Protein AF-A0A2D6X1J7-F1 (afdb_monomer)

Mean predicted aligned error: 12.9 Å

Radius of gyration: 19.33 Å; Cα contacts (8 Å, |Δi|>4): 112; chains: 1; bounding box: 54×58×41 Å

Sequence (156 aa):
MARKTKKVDPLRQLLEGKRITKTVKTRRGSFEIEFPSPAALRQIEVRVAQMMAGSPAASFPEDTVRSFRVYATLDEVIVDSPEWWSNLESSEDCPDNALVGDLYRRYVRLYSDTQQALSTGKHDNGVGGGVAGSEDAAVGDDAFSGIAHGSEVSGT

Solvent-accessible surface area (backbone atoms only — not comparable to full-atom values): 10070 Å² total; per-residue (Å²): 134,84,81,79,76,78,82,76,54,67,64,57,33,52,75,71,70,45,83,57,70,45,79,45,82,53,99,88,42,52,35,31,38,43,61,73,49,78,66,49,54,51,49,26,55,51,44,34,43,55,77,45,70,78,54,62,72,88,80,48,58,68,70,56,56,51,48,39,49,51,27,29,40,50,63,68,28,49,79,44,60,37,71,79,62,69,70,43,96,44,58,75,74,49,88,53,61,68,56,54,51,49,54,50,52,53,47,52,48,53,47,51,54,50,51,49,41,63,71,64,76,52,83,68,96,72,82,80,87,63,81,94,75,91,81,92,77,86,85,80,90,76,92,80,87,82,83,81,81,91,82,87,87,80,88,132

Secondary structure (DSSP, 8-state):
------PPPHHHHHHTT---EEEEEETTEEEEEEPPPHHHHHHHHHHHHHHTTT--GGGS-HHHHHHHHHHHHHHHHEEE--HHHHT-S-GGG-S-HHHHHHHHHHHHHHHHHHHHHHHH----TT----SS--------S-S-------------

Foldseek 3Di:
DDPPPPPDQLVVCVVVVHWDWDWDQDPQGIWIFTQDDPVLVVQLVVQLCVVVVVDDPVVDDPVVSVVSSLFSRCVRGTPDDPPVVVPDPIPVPPPCVVVSVVVSVVNVVSNVLNVCSVVPVDPDDDDPPDDDDDDDDDDDPDDPDDDDDDDDDDDD

Structure (mmCIF, N/CA/C/O backbone):
data_AF-A0A2D6X1J7-F1
#
_entry.id   AF-A0A2D6X1J7-F1
#
loop_
_atom_site.group_PDB
_atom_site.id
_atom_site.type_symbol
_atom_site.label_atom_id
_atom_site.label_alt_id
_atom_site.label_comp_id
_atom_site.label_asym_id
_atom_site.label_entity_id
_atom_site.label_seq_id
_atom_site.pdbx_PDB_ins_code
_atom_site.Cartn_x
_atom_site.Cartn_y
_atom_site.Cartn_z
_atom_site.occupancy
_atom_site.B_iso_or_equiv
_atom_site.auth_seq_id
_atom_site.auth_comp_id
_atom_site.auth_asym_id
_atom_site.auth_atom_id
_atom_site.pdbx_PDB_model_num
ATOM 1 N N . MET A 1 1 ? -31.457 2.773 24.578 1.00 35.47 1 MET A N 1
ATOM 2 C CA . MET A 1 1 ? -30.132 2.776 25.237 1.00 35.47 1 MET A CA 1
ATOM 3 C C . MET A 1 1 ? -29.058 2.652 24.168 1.00 35.47 1 MET A C 1
ATOM 5 O O . MET A 1 1 ? -28.973 1.610 23.534 1.00 35.47 1 MET A O 1
ATOM 9 N N . ALA A 1 2 ? -28.298 3.715 23.904 1.00 37.94 2 ALA A N 1
ATOM 10 C CA . ALA A 1 2 ? -27.234 3.685 22.903 1.00 37.94 2 ALA A CA 1
ATOM 11 C C . ALA A 1 2 ? -26.004 2.963 23.479 1.00 37.94 2 ALA A C 1
ATOM 13 O O . ALA A 1 2 ? -25.379 3.449 24.424 1.00 37.94 2 ALA A O 1
ATOM 14 N N . ARG A 1 3 ? -25.662 1.788 22.934 1.00 36.28 3 ARG A N 1
ATOM 15 C CA . ARG A 1 3 ? -24.381 1.120 23.203 1.00 36.28 3 ARG A CA 1
ATOM 16 C C . ARG A 1 3 ? -23.276 2.009 22.630 1.00 36.28 3 ARG A C 1
ATOM 18 O O . ARG A 1 3 ? -23.048 2.003 21.427 1.00 36.28 3 ARG A O 1
ATOM 25 N N . LYS A 1 4 ? -22.593 2.776 23.484 1.00 38.72 4 LYS A N 1
ATOM 26 C CA . LYS A 1 4 ? -21.309 3.395 23.134 1.00 38.72 4 LYS A CA 1
ATOM 27 C C . LYS A 1 4 ? -20.317 2.259 22.876 1.00 38.72 4 LYS A C 1
ATOM 29 O O . LYS A 1 4 ? -19.803 1.660 23.819 1.00 38.72 4 LYS A O 1
ATOM 34 N N . THR A 1 5 ? -20.091 1.921 21.613 1.00 45.03 5 THR A N 1
ATOM 35 C CA . THR A 1 5 ? -18.977 1.073 21.190 1.00 45.03 5 THR A CA 1
ATOM 36 C C . THR A 1 5 ? -17.689 1.753 21.648 1.00 45.03 5 THR A C 1
ATOM 38 O O . THR A 1 5 ? -17.359 2.853 21.207 1.00 45.03 5 THR A O 1
ATOM 41 N N . LYS A 1 6 ? -16.997 1.147 22.621 1.00 48.28 6 LYS A N 1
ATOM 42 C CA . LYS A 1 6 ? -15.678 1.608 23.066 1.00 48.28 6 LYS A CA 1
ATOM 43 C C . LYS A 1 6 ? -14.744 1.546 21.859 1.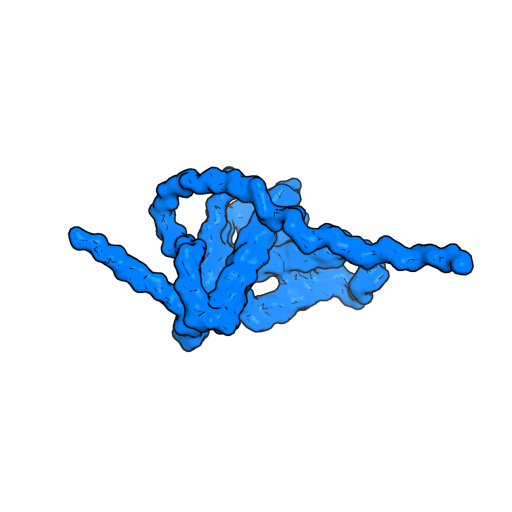00 48.28 6 LYS A C 1
ATOM 45 O O . LYS A 1 6 ? -14.380 0.455 21.432 1.00 48.28 6 LYS A O 1
ATOM 50 N N . LYS A 1 7 ? -14.390 2.711 21.314 1.00 57.44 7 LYS A N 1
ATOM 51 C CA . LYS A 1 7 ? -13.322 2.849 20.321 1.00 57.44 7 LYS A CA 1
ATOM 52 C C . LYS A 1 7 ? -12.040 2.329 20.971 1.00 57.44 7 LYS A C 1
ATOM 54 O O . LYS A 1 7 ? -11.684 2.768 22.064 1.00 57.44 7 LYS A O 1
ATOM 59 N N . VAL A 1 8 ? -11.444 1.308 20.369 1.00 61.91 8 VAL A N 1
ATOM 60 C CA . VAL A 1 8 ? -10.293 0.609 20.938 1.00 61.91 8 VAL A CA 1
ATOM 61 C C . VAL A 1 8 ? -9.034 1.360 20.517 1.00 61.91 8 VAL A C 1
ATOM 63 O O . VAL A 1 8 ? -8.858 1.659 19.343 1.00 61.91 8 VAL A O 1
ATOM 66 N N . ASP A 1 9 ? -8.197 1.684 21.494 1.00 73.50 9 ASP A N 1
ATOM 67 C CA . ASP A 1 9 ? -6.937 2.398 21.309 1.00 73.50 9 ASP A CA 1
ATOM 68 C C . ASP A 1 9 ? -5.977 1.578 20.415 1.00 73.50 9 ASP A C 1
ATOM 70 O O . ASP A 1 9 ? -5.672 0.440 20.786 1.00 73.50 9 ASP A O 1
ATOM 74 N N . PRO A 1 10 ? -5.498 2.104 19.268 1.00 73.50 10 PRO A N 1
ATOM 75 C CA . PRO A 1 10 ? -4.562 1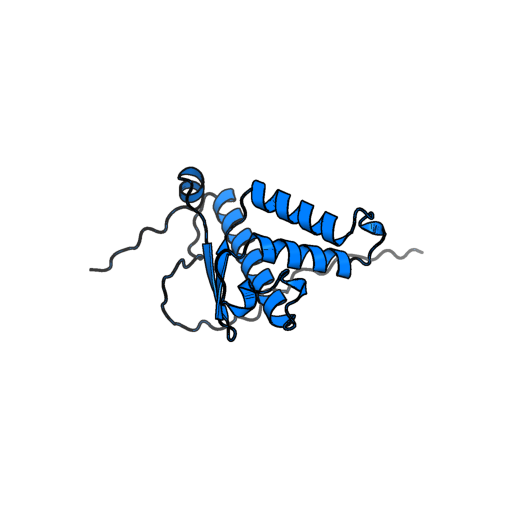.411 18.383 1.00 73.50 10 PRO A CA 1
ATOM 76 C C . PRO A 1 10 ? -3.272 0.983 19.090 1.00 73.50 10 PRO A C 1
ATOM 78 O O . PRO A 1 10 ? -2.770 -0.102 18.809 1.00 73.50 10 PRO A O 1
ATOM 81 N N . LEU A 1 11 ? -2.768 1.755 20.061 1.00 75.38 11 LEU A N 1
ATOM 82 C CA . LEU A 1 11 ? -1.603 1.337 20.844 1.00 75.38 11 LEU A CA 1
ATOM 83 C C . LEU A 1 11 ? -1.932 0.086 21.663 1.00 75.38 11 LEU A C 1
ATOM 85 O O . LEU A 1 11 ? -1.163 -0.871 21.669 1.00 75.38 11 LEU A O 1
ATOM 89 N N . ARG A 1 12 ? -3.101 0.058 22.316 1.00 75.50 12 ARG A N 1
ATOM 90 C CA . ARG A 1 12 ? -3.555 -1.138 23.040 1.00 75.50 12 ARG A CA 1
ATOM 91 C C . ARG A 1 12 ? -3.791 -2.310 22.104 1.00 75.50 12 ARG A C 1
ATOM 93 O O . ARG A 1 12 ? -3.423 -3.415 22.466 1.00 75.50 12 ARG A O 1
ATOM 100 N N . GLN A 1 13 ? -4.354 -2.090 20.916 1.00 80.25 13 GLN A N 1
ATOM 101 C CA . GLN A 1 13 ? -4.514 -3.157 19.926 1.00 80.25 13 GLN A CA 1
ATOM 102 C C . GLN A 1 13 ? -3.164 -3.770 19.561 1.00 80.25 13 GLN A C 1
ATOM 104 O O . GLN A 1 13 ? -3.017 -4.982 19.669 1.00 80.25 13 GLN A O 1
ATOM 109 N N . LEU A 1 14 ? -2.171 -2.945 19.228 1.00 80.31 14 LEU A N 1
ATOM 110 C CA . LEU A 1 14 ? -0.835 -3.421 18.871 1.00 80.31 14 LEU A CA 1
ATOM 111 C C . LEU A 1 14 ? -0.143 -4.134 20.042 1.00 80.31 14 LEU A C 1
ATOM 113 O O . LEU A 1 14 ? 0.437 -5.198 19.847 1.00 80.31 14 LEU A O 1
ATOM 117 N N . LEU A 1 15 ? -0.252 -3.601 21.265 1.00 79.94 15 LEU A N 1
ATOM 118 C CA . LEU A 1 15 ? 0.302 -4.230 22.472 1.00 79.94 15 LEU A CA 1
ATOM 119 C C . LEU A 1 15 ? -0.403 -5.546 22.840 1.00 79.94 15 LEU A C 1
ATOM 121 O O . LEU A 1 15 ? 0.224 -6.450 23.384 1.00 79.94 15 LEU A O 1
ATOM 125 N N . GLU A 1 16 ? -1.694 -5.668 22.531 1.00 83.44 16 GLU A N 1
ATOM 126 C CA . GLU A 1 16 ? -2.485 -6.895 22.688 1.00 83.44 16 GLU A CA 1
ATOM 127 C C . GLU A 1 16 ? -2.288 -7.879 21.516 1.00 83.44 16 GLU A C 1
ATOM 129 O O . GLU A 1 16 ? -2.904 -8.945 21.506 1.00 83.44 16 GLU A O 1
ATOM 134 N N . GLY A 1 17 ? -1.462 -7.535 20.520 1.00 78.06 17 GLY A N 1
ATOM 135 C CA . GLY A 1 17 ? -1.218 -8.355 19.330 1.00 78.06 17 GLY A CA 1
ATOM 136 C C . GLY A 1 17 ? -2.376 -8.378 18.325 1.00 78.06 17 GLY A C 1
ATOM 137 O O . GLY A 1 17 ? -2.422 -9.246 17.454 1.00 78.06 17 GLY A O 1
ATOM 138 N N . LYS A 1 18 ? -3.330 -7.448 18.436 1.00 84.44 18 LYS A N 1
ATOM 139 C CA . LYS A 1 18 ? -4.428 -7.277 17.479 1.00 84.44 18 LYS A CA 1
ATOM 140 C C . LYS A 1 18 ? -3.956 -6.499 16.258 1.00 84.44 18 LYS A C 1
ATOM 142 O O . LYS A 1 18 ? -3.201 -5.535 16.361 1.00 84.44 18 LYS A O 1
ATOM 147 N N . ARG A 1 19 ? -4.473 -6.907 15.103 1.00 88.25 19 ARG A N 1
ATOM 148 C CA . ARG A 1 19 ? -4.215 -6.273 13.811 1.00 88.25 19 ARG A CA 1
ATOM 149 C C . ARG A 1 19 ? -5.120 -5.059 13.636 1.00 88.25 19 ARG A C 1
ATOM 151 O O . ARG A 1 19 ? -6.306 -5.122 13.962 1.00 88.25 19 ARG A O 1
ATOM 158 N N . ILE A 1 20 ? -4.560 -3.971 13.118 1.00 90.44 20 ILE A N 1
ATOM 159 C CA . ILE A 1 20 ? -5.326 -2.785 12.730 1.00 90.44 20 ILE A CA 1
ATOM 160 C C . ILE A 1 20 ? -5.639 -2.943 11.249 1.00 90.44 20 ILE A C 1
ATOM 162 O O . ILE A 1 20 ? -4.744 -2.815 10.418 1.00 90.44 20 ILE A O 1
ATOM 166 N N . THR A 1 21 ? -6.894 -3.225 10.920 1.00 93.44 21 THR A N 1
ATOM 167 C CA . THR A 1 21 ? -7.328 -3.398 9.534 1.00 93.44 21 THR A CA 1
ATOM 168 C C . THR A 1 21 ? -8.381 -2.371 9.139 1.00 93.44 21 THR A C 1
ATOM 170 O O . THR A 1 21 ? -9.095 -1.800 9.970 1.00 93.44 21 THR A O 1
ATOM 173 N N . LYS A 1 22 ? -8.465 -2.107 7.835 1.00 93.19 22 LYS A N 1
ATOM 174 C CA . LYS A 1 22 ? -9.460 -1.229 7.231 1.00 93.19 22 LYS A CA 1
ATOM 175 C C . LYS A 1 22 ? -10.049 -1.889 6.000 1.00 93.19 22 LYS A C 1
ATOM 177 O O . LYS A 1 22 ? -9.349 -2.156 5.026 1.00 93.19 22 LYS A O 1
ATOM 182 N N . THR A 1 23 ? -11.363 -2.069 6.018 1.00 96.19 23 THR A N 1
ATOM 183 C CA . THR A 1 23 ? -12.100 -2.538 4.849 1.00 96.19 23 THR A CA 1
ATOM 184 C C . THR A 1 23 ? -12.309 -1.396 3.854 1.00 96.19 23 THR A C 1
ATOM 186 O O . THR A 1 23 ? -12.832 -0.331 4.193 1.00 96.19 23 THR A O 1
ATOM 189 N N . VAL A 1 24 ? -11.936 -1.627 2.601 1.00 94.81 24 VAL A N 1
ATOM 190 C CA . VAL A 1 24 ? -12.092 -0.711 1.474 1.00 94.81 24 VAL A CA 1
ATOM 191 C C . VAL A 1 24 ? -13.049 -1.328 0.464 1.00 94.81 24 VAL A C 1
ATOM 193 O O . VAL A 1 24 ? -12.743 -2.325 -0.181 1.00 94.81 24 VAL A O 1
ATOM 196 N N . LYS A 1 25 ? -14.220 -0.709 0.303 1.00 94.88 25 LYS A N 1
ATOM 197 C CA . LYS A 1 25 ? -15.193 -1.103 -0.720 1.00 94.88 25 LYS A CA 1
ATOM 198 C C . LYS A 1 25 ? -14.957 -0.313 -2.000 1.00 94.88 25 LYS A C 1
ATOM 200 O O . LYS A 1 25 ? -1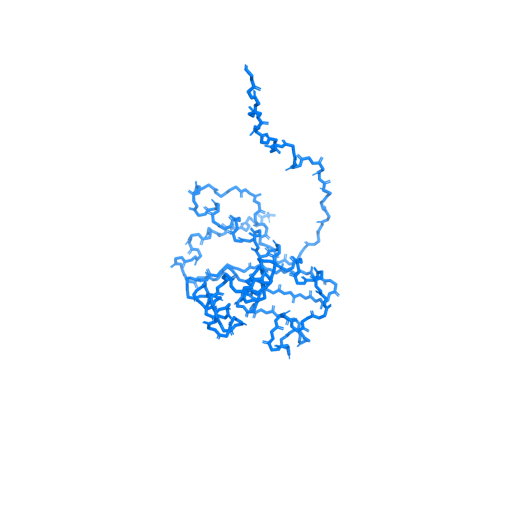4.927 0.919 -1.978 1.00 94.88 25 LYS A O 1
ATOM 205 N N . THR A 1 26 ? -14.833 -1.030 -3.107 1.00 93.94 26 THR A N 1
ATOM 206 C CA . THR A 1 26 ? -14.662 -0.477 -4.453 1.00 93.94 26 THR A CA 1
ATOM 207 C C . THR A 1 26 ? -15.714 -1.065 -5.393 1.00 93.94 26 THR A C 1
ATOM 209 O O . THR A 1 26 ? -16.413 -2.018 -5.049 1.00 93.94 26 THR A O 1
ATOM 212 N N . ARG A 1 27 ? -15.804 -0.542 -6.621 1.00 91.75 27 ARG A N 1
ATOM 213 C CA . ARG A 1 27 ? -16.660 -1.132 -7.669 1.00 91.75 27 ARG A CA 1
ATOM 214 C C . ARG A 1 27 ? -16.218 -2.542 -8.084 1.00 91.75 27 ARG A C 1
ATOM 216 O O . ARG A 1 27 ? -17.011 -3.269 -8.666 1.00 91.75 27 ARG A O 1
ATOM 223 N N . ARG A 1 28 ? -14.961 -2.908 -7.811 1.00 90.69 28 ARG A N 1
ATOM 224 C CA . ARG A 1 28 ? -14.337 -4.184 -8.198 1.00 90.69 28 ARG A CA 1
ATOM 225 C C . ARG A 1 28 ? -14.328 -5.217 -7.064 1.00 90.69 28 ARG A C 1
ATOM 227 O O . ARG A 1 28 ? -13.861 -6.332 -7.265 1.00 90.69 28 ARG A O 1
ATOM 234 N N . GLY A 1 29 ? -14.855 -4.860 -5.892 1.00 94.19 29 GLY A N 1
ATOM 235 C CA . GLY A 1 29 ? -14.951 -5.736 -4.729 1.00 94.19 29 GLY A CA 1
ATOM 236 C C . GLY A 1 29 ? -14.505 -5.067 -3.429 1.00 94.19 29 GLY A C 1
ATOM 237 O O . GLY A 1 29 ? -14.280 -3.852 -3.376 1.00 94.19 29 GLY A O 1
ATOM 238 N N . SER A 1 30 ? -14.425 -5.872 -2.371 1.00 96.88 30 SER A N 1
ATOM 239 C CA . SER A 1 30 ? -14.011 -5.450 -1.033 1.00 96.88 30 SER A CA 1
ATOM 240 C C . SER A 1 30 ? -12.592 -5.924 -0.755 1.00 96.88 30 SER A C 1
ATOM 242 O O . SER A 1 30 ? -12.277 -7.075 -1.025 1.00 96.88 30 SER A O 1
ATOM 244 N N . PHE A 1 31 ? -11.778 -5.041 -0.195 1.00 97.69 31 PHE A N 1
ATOM 245 C CA . PHE A 1 31 ? -10.401 -5.312 0.200 1.00 97.69 31 PHE A CA 1
ATOM 246 C C . PHE A 1 31 ? -10.251 -5.059 1.694 1.00 97.69 31 PHE A C 1
ATOM 248 O O . PHE A 1 31 ? -10.849 -4.116 2.215 1.00 97.69 31 PHE A O 1
ATOM 255 N N . GLU A 1 32 ? -9.442 -5.851 2.379 1.00 97.38 32 GLU A N 1
ATOM 256 C CA . GLU A 1 32 ? -9.004 -5.574 3.741 1.00 97.38 32 GLU A CA 1
ATOM 257 C C . GLU A 1 32 ? -7.523 -5.208 3.723 1.00 97.38 32 GLU A C 1
ATOM 259 O O . GLU A 1 32 ? -6.681 -5.988 3.286 1.00 97.38 32 GLU A O 1
ATOM 264 N N . ILE A 1 33 ? -7.223 -3.990 4.169 1.00 96.81 33 ILE A N 1
ATOM 265 C CA . ILE A 1 33 ? -5.866 -3.448 4.230 1.00 96.81 33 ILE A CA 1
ATOM 266 C C . ILE A 1 33 ? -5.428 -3.434 5.692 1.00 96.81 33 ILE A C 1
ATOM 268 O O . ILE A 1 33 ? -6.105 -2.833 6.530 1.00 96.81 33 ILE A O 1
ATOM 272 N N . GLU A 1 34 ? -4.300 -4.062 5.993 1.00 95.44 34 GLU A N 1
ATOM 273 C CA . GLU A 1 34 ? -3.697 -4.108 7.322 1.00 95.44 34 GLU A CA 1
ATOM 274 C C . GLU A 1 34 ? -2.637 -3.005 7.493 1.00 95.44 34 GLU A C 1
ATOM 276 O O . GLU A 1 34 ? -1.889 -2.664 6.575 1.00 95.44 34 GLU A O 1
ATOM 281 N N . PHE A 1 35 ? -2.562 -2.426 8.692 1.00 94.19 35 PHE A N 1
ATOM 282 C CA . PHE A 1 35 ? -1.434 -1.594 9.092 1.00 94.19 35 PHE A CA 1
ATOM 283 C C . PHE A 1 35 ? -0.175 -2.469 9.227 1.00 94.19 35 PHE A C 1
ATOM 285 O O . PHE A 1 35 ? -0.190 -3.446 9.978 1.00 94.19 35 PHE A O 1
ATOM 292 N N . PRO A 1 36 ? 0.931 -2.137 8.548 1.00 93.69 36 PRO A N 1
ATOM 293 C CA . PRO A 1 36 ? 2.038 -3.059 8.388 1.00 93.69 36 PRO A CA 1
ATOM 294 C C . PRO A 1 36 ? 2.813 -3.208 9.695 1.00 93.69 36 PRO A C 1
ATOM 296 O O . PRO A 1 36 ? 3.188 -2.234 10.351 1.00 93.69 36 PRO A O 1
ATOM 299 N N . SER A 1 37 ? 3.122 -4.453 10.045 1.00 91.94 37 SER A N 1
ATOM 300 C CA . SER A 1 37 ? 4.115 -4.739 11.077 1.00 91.94 37 SER A CA 1
ATOM 301 C C . SER A 1 37 ? 5.528 -4.352 10.600 1.00 91.94 37 SER A C 1
ATOM 303 O O . SER A 1 37 ? 5.778 -4.284 9.394 1.00 91.94 37 SER A O 1
ATOM 305 N N . PRO A 1 38 ? 6.509 -4.178 11.506 1.00 90.50 38 PRO A N 1
ATOM 306 C CA . PRO A 1 38 ? 7.905 -3.986 11.104 1.00 90.50 38 PRO A CA 1
ATOM 307 C C . PRO A 1 38 ? 8.449 -5.110 10.207 1.00 90.50 38 PRO A C 1
ATOM 309 O O . PRO A 1 38 ? 9.308 -4.867 9.361 1.00 90.50 38 PRO A O 1
ATOM 312 N N . ALA A 1 39 ? 7.940 -6.337 10.367 1.00 92.12 39 ALA A N 1
ATOM 313 C CA . ALA A 1 39 ? 8.291 -7.457 9.500 1.00 92.12 39 ALA A CA 1
ATOM 314 C C . ALA A 1 39 ? 7.727 -7.274 8.082 1.00 92.12 39 ALA A C 1
ATOM 316 O O . ALA A 1 39 ? 8.475 -7.444 7.124 1.00 92.12 39 ALA A O 1
ATOM 317 N N . ALA A 1 40 ? 6.463 -6.856 7.954 1.00 94.25 40 ALA A N 1
ATOM 318 C CA . ALA A 1 40 ? 5.852 -6.533 6.664 1.00 94.25 40 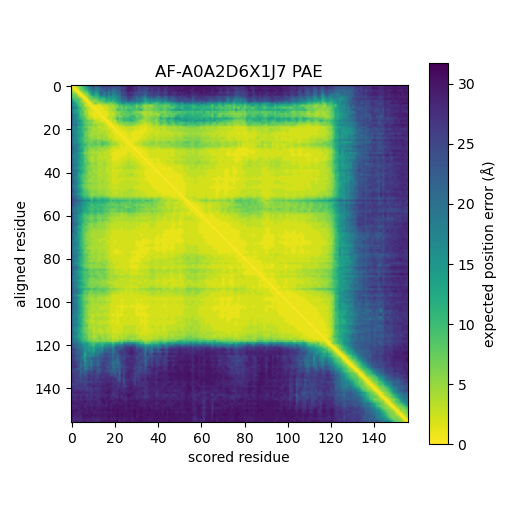ALA A CA 1
ATOM 319 C C . ALA A 1 40 ? 6.588 -5.377 5.966 1.00 94.25 40 ALA A C 1
ATOM 321 O O . ALA A 1 40 ? 6.929 -5.491 4.796 1.00 94.25 40 ALA A O 1
ATOM 322 N N . LEU A 1 41 ? 6.956 -4.309 6.690 1.00 94.69 41 LEU A N 1
ATOM 323 C CA . LEU A 1 41 ? 7.763 -3.215 6.123 1.00 94.69 41 LEU A CA 1
ATOM 324 C C . LEU A 1 41 ? 9.085 -3.717 5.530 1.00 94.69 41 LEU A C 1
ATOM 326 O O . LEU A 1 41 ? 9.492 -3.288 4.453 1.00 94.69 41 LEU A O 1
ATOM 330 N N . ARG A 1 42 ? 9.744 -4.665 6.204 1.00 95.69 42 ARG A N 1
ATOM 331 C CA . ARG A 1 42 ? 10.957 -5.292 5.674 1.00 95.69 42 ARG A CA 1
ATOM 332 C C . ARG A 1 42 ? 10.674 -6.129 4.425 1.00 95.69 42 ARG A C 1
ATOM 334 O O . ARG A 1 42 ? 11.490 -6.102 3.510 1.00 95.69 42 ARG A O 1
ATOM 341 N N . GLN A 1 43 ? 9.560 -6.859 4.382 1.00 96.25 43 GLN A N 1
ATOM 342 C CA . GLN A 1 43 ? 9.181 -7.642 3.201 1.00 96.25 43 GLN A CA 1
ATOM 343 C C . GLN A 1 43 ? 8.870 -6.759 1.994 1.00 96.25 43 GLN A C 1
ATOM 345 O O . GLN A 1 43 ? 9.286 -7.094 0.888 1.00 96.25 43 GLN A O 1
ATOM 350 N N . ILE A 1 44 ? 8.246 -5.598 2.204 1.00 96.31 44 ILE A N 1
ATOM 351 C CA . ILE A 1 44 ? 8.028 -4.606 1.143 1.00 96.31 44 ILE A CA 1
ATOM 352 C C . ILE A 1 44 ? 9.368 -4.207 0.513 1.00 96.31 44 ILE A C 1
ATOM 354 O O . ILE A 1 44 ? 9.521 -4.293 -0.702 1.00 96.31 44 ILE A O 1
ATOM 358 N N . GLU A 1 45 ? 10.372 -3.845 1.318 1.00 95.19 45 GLU A N 1
ATOM 359 C CA . GLU A 1 45 ? 11.697 -3.475 0.792 1.00 95.19 45 GLU A CA 1
ATOM 360 C C . GLU A 1 45 ? 12.398 -4.643 0.076 1.00 95.19 45 GLU A C 1
ATOM 362 O O . GLU A 1 45 ? 13.067 -4.441 -0.938 1.00 95.19 45 GLU A O 1
ATOM 367 N N . VAL A 1 46 ? 12.219 -5.880 0.558 1.00 94.94 46 VA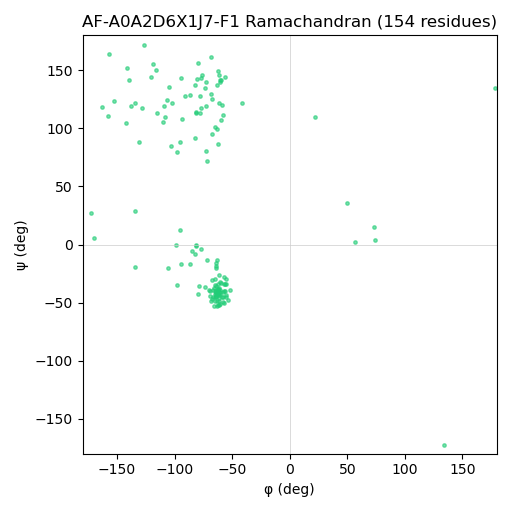L A N 1
ATOM 368 C CA . VAL A 1 46 ? 12.736 -7.081 -0.119 1.00 94.94 46 VAL A CA 1
ATOM 369 C C . VAL A 1 46 ? 12.079 -7.263 -1.489 1.00 94.94 46 VAL A C 1
ATOM 371 O O . VAL A 1 46 ? 12.792 -7.490 -2.465 1.00 94.94 46 VAL A O 1
ATOM 374 N N . ARG A 1 47 ? 10.753 -7.117 -1.590 1.00 95.38 47 ARG A N 1
ATOM 375 C CA . ARG A 1 47 ? 10.020 -7.198 -2.864 1.00 95.38 47 ARG A CA 1
ATOM 376 C C . ARG A 1 47 ? 10.450 -6.101 -3.836 1.00 95.38 47 ARG A C 1
ATOM 378 O O . ARG A 1 47 ? 10.715 -6.394 -4.996 1.00 95.38 47 ARG A O 1
ATOM 385 N N . VAL A 1 48 ? 10.622 -4.8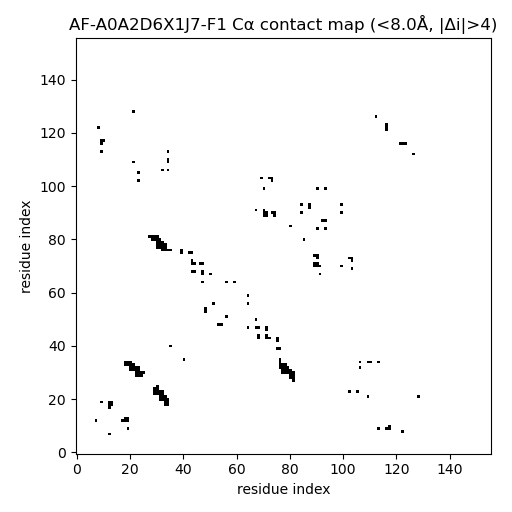64 -3.363 1.00 95.44 48 VAL A N 1
ATOM 386 C CA . VAL A 1 48 ? 11.152 -3.762 -4.190 1.00 95.44 48 VAL A CA 1
ATOM 387 C C . VAL A 1 48 ? 12.539 -4.113 -4.737 1.00 95.44 48 VAL A C 1
ATOM 389 O O . VAL A 1 48 ? 12.799 -3.945 -5.927 1.00 95.44 48 VAL A O 1
ATOM 392 N N . ALA A 1 49 ? 13.428 -4.656 -3.900 1.00 93.88 49 ALA A N 1
ATOM 393 C CA . ALA A 1 49 ? 14.757 -5.077 -4.339 1.00 93.88 49 ALA A CA 1
ATOM 394 C C . ALA A 1 49 ? 14.715 -6.235 -5.357 1.00 93.88 49 ALA A C 1
ATOM 396 O O . ALA A 1 49 ? 15.540 -6.273 -6.275 1.00 93.88 49 ALA A O 1
ATOM 397 N N . GLN A 1 50 ? 13.756 -7.158 -5.218 1.00 93.94 50 GLN A N 1
ATOM 398 C CA . GLN A 1 50 ? 13.514 -8.240 -6.178 1.00 93.94 50 GLN A CA 1
ATOM 399 C C . GLN A 1 50 ? 13.018 -7.704 -7.525 1.00 93.94 50 GLN A C 1
ATOM 401 O O 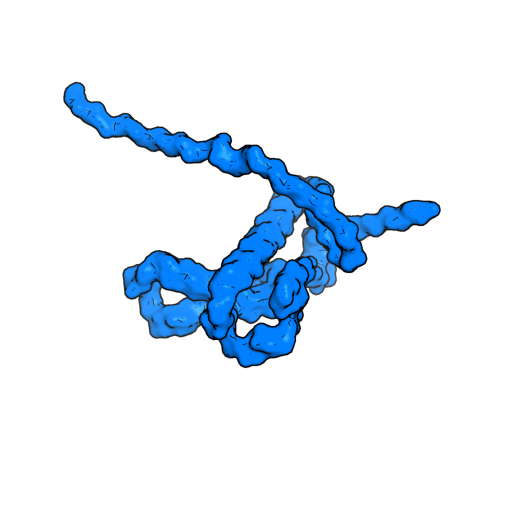. GLN A 1 50 ? 13.564 -8.097 -8.554 1.00 93.94 50 GLN A O 1
ATOM 406 N N . MET A 1 51 ? 12.069 -6.761 -7.525 1.00 94.25 51 MET A N 1
ATOM 407 C CA . MET A 1 51 ? 11.584 -6.082 -8.739 1.00 94.25 51 MET A CA 1
ATOM 408 C C . MET A 1 51 ? 12.716 -5.346 -9.470 1.00 94.25 51 MET A C 1
ATOM 410 O O . MET A 1 51 ? 12.766 -5.310 -10.695 1.00 94.25 51 MET A O 1
ATOM 414 N N . MET A 1 52 ? 13.685 -4.817 -8.722 1.00 93.94 52 MET A N 1
ATOM 415 C CA . MET A 1 52 ? 14.879 -4.171 -9.275 1.00 93.94 52 MET A CA 1
ATOM 416 C C . MET A 1 52 ? 15.978 -5.158 -9.708 1.00 93.94 52 MET A C 1
ATOM 418 O O . MET A 1 52 ? 17.030 -4.729 -10.188 1.00 93.94 52 MET A O 1
ATOM 422 N N . ALA A 1 53 ? 15.772 -6.466 -9.525 1.00 92.31 53 ALA A N 1
ATOM 423 C CA . ALA A 1 53 ? 16.711 -7.534 -9.872 1.00 92.31 53 ALA A CA 1
ATOM 424 C C . ALA A 1 53 ? 18.143 -7.302 -9.339 1.00 92.31 53 ALA A C 1
ATOM 426 O O . ALA A 1 53 ? 19.132 -7.613 -10.003 1.00 92.31 53 ALA A O 1
ATOM 427 N N . GLY A 1 54 ? 18.267 -6.707 -8.146 1.00 85.38 54 GLY A N 1
ATOM 428 C CA . GLY A 1 54 ? 19.561 -6.386 -7.529 1.00 85.38 54 GLY A CA 1
ATOM 429 C C . GLY A 1 54 ? 20.304 -5.191 -8.141 1.00 85.38 54 GLY A C 1
ATOM 430 O O . GLY A 1 54 ? 21.413 -4.880 -7.705 1.00 85.38 54 GLY A O 1
ATOM 431 N N . SER A 1 55 ? 19.710 -4.496 -9.115 1.00 92.06 55 SER A N 1
ATOM 432 C CA . SER A 1 55 ? 20.277 -3.266 -9.673 1.00 92.06 55 SER A CA 1
ATOM 433 C C . SER A 1 55 ? 20.069 -2.081 -8.718 1.00 92.06 55 SER A C 1
ATOM 435 O O . SER A 1 55 ? 19.040 -2.011 -8.046 1.00 92.06 55 SER A O 1
ATOM 437 N N . PRO A 1 56 ? 20.999 -1.109 -8.644 1.00 89.88 56 PRO A N 1
ATOM 438 C CA . PRO A 1 56 ? 20.820 0.083 -7.815 1.00 89.88 56 PRO A CA 1
ATOM 439 C C . PRO A 1 56 ? 19.607 0.916 -8.248 1.00 89.88 56 PRO A C 1
ATOM 441 O O . PRO A 1 56 ? 19.368 1.062 -9.445 1.00 89.88 56 PRO A O 1
ATOM 444 N N . ALA A 1 57 ? 18.914 1.553 -7.295 1.00 87.00 57 ALA A N 1
ATOM 445 C CA . ALA A 1 57 ? 17.744 2.408 -7.561 1.00 87.00 57 ALA A CA 1
ATOM 446 C C . ALA A 1 57 ? 18.030 3.533 -8.562 1.00 87.00 57 ALA A C 1
ATOM 448 O O . ALA A 1 57 ? 17.183 3.850 -9.386 1.00 87.00 57 ALA A O 1
ATOM 449 N N . ALA A 1 58 ? 19.252 4.074 -8.543 1.00 91.56 58 ALA A N 1
ATOM 450 C CA . ALA A 1 58 ? 19.705 5.107 -9.474 1.00 91.56 58 ALA A CA 1
ATOM 451 C C . ALA A 1 58 ? 19.740 4.654 -10.947 1.00 91.56 58 ALA A C 1
ATOM 453 O O . ALA A 1 58 ? 19.872 5.487 -11.838 1.00 91.56 58 ALA A O 1
ATOM 454 N N . SER A 1 59 ? 19.636 3.348 -11.207 1.00 93.94 59 SER A N 1
ATOM 455 C CA . SER A 1 59 ? 19.589 2.783 -12.562 1.00 93.94 59 SER A CA 1
ATOM 456 C C . SER A 1 59 ? 18.189 2.847 -13.177 1.00 93.94 59 SER A C 1
ATOM 458 O O . SER A 1 59 ? 18.032 2.538 -14.355 1.00 93.94 59 SER A O 1
ATOM 460 N N . PHE A 1 60 ? 17.176 3.221 -12.391 1.00 94.44 60 PHE A N 1
ATOM 461 C CA . PHE A 1 60 ? 15.784 3.283 -12.817 1.00 94.44 60 PHE A CA 1
ATOM 462 C C . PHE A 1 60 ? 15.264 4.722 -12.767 1.00 94.44 60 PHE A C 1
ATOM 464 O O . PHE A 1 60 ? 15.683 5.502 -11.907 1.00 94.44 60 PHE A O 1
ATOM 471 N N . PRO A 1 61 ? 14.308 5.080 -13.641 1.00 96.25 61 PRO A N 1
ATOM 472 C CA . PRO A 1 61 ? 13.537 6.304 -13.481 1.00 96.25 61 PRO A CA 1
ATOM 473 C C . PRO A 1 61 ? 12.841 6.339 -12.116 1.00 96.25 61 PRO A C 1
ATOM 475 O O . PRO A 1 61 ? 12.350 5.317 -11.628 1.00 96.25 61 PRO A O 1
ATOM 478 N N . GLU A 1 62 ? 12.746 7.524 -11.517 1.00 94.25 62 GLU A N 1
ATOM 479 C CA . GLU A 1 62 ? 12.129 7.702 -10.197 1.00 94.25 62 GLU A CA 1
ATOM 480 C C . GLU A 1 62 ? 10.677 7.195 -10.160 1.00 94.25 62 GLU A C 1
ATOM 482 O O . GLU A 1 62 ? 10.282 6.505 -9.219 1.00 94.25 62 GLU A O 1
ATOM 487 N N . ASP A 1 63 ? 9.909 7.442 -11.224 1.00 94.75 63 ASP A N 1
ATOM 488 C CA . ASP A 1 63 ? 8.526 6.969 -11.356 1.00 94.75 63 ASP A CA 1
ATOM 489 C C . ASP A 1 63 ? 8.417 5.438 -11.364 1.00 94.75 63 ASP A C 1
ATOM 491 O O . ASP A 1 63 ? 7.463 4.871 -10.821 1.00 94.75 63 ASP A O 1
ATOM 495 N N . THR A 1 64 ? 9.411 4.749 -11.927 1.00 94.88 64 THR A N 1
ATOM 496 C CA . THR A 1 64 ? 9.477 3.283 -11.926 1.00 94.88 64 THR A CA 1
ATOM 497 C C . THR A 1 64 ? 9.721 2.765 -10.514 1.00 94.88 64 THR A C 1
ATOM 499 O O . THR A 1 64 ? 8.970 1.920 -10.031 1.00 94.88 64 THR A O 1
ATOM 502 N N . VAL A 1 65 ? 10.703 3.332 -9.804 1.00 94.88 65 VAL A N 1
ATOM 503 C CA . VAL A 1 65 ? 10.996 2.958 -8.408 1.00 94.88 65 VAL A CA 1
ATOM 504 C C . VAL A 1 65 ? 9.791 3.233 -7.506 1.00 94.88 65 VAL A C 1
ATOM 506 O O . VAL A 1 65 ? 9.461 2.434 -6.626 1.00 94.88 65 VAL A O 1
ATOM 509 N N . ARG A 1 66 ? 9.091 4.347 -7.740 1.00 94.81 66 ARG A N 1
ATOM 510 C CA . ARG A 1 66 ? 7.856 4.678 -7.030 1.00 94.81 66 ARG A CA 1
ATOM 511 C C . ARG A 1 66 ? 6.758 3.649 -7.294 1.00 94.81 66 ARG A C 1
ATOM 513 O O . ARG A 1 66 ? 6.081 3.255 -6.348 1.00 94.81 66 ARG A O 1
ATOM 520 N N . SER A 1 67 ? 6.598 3.206 -8.538 1.00 96.38 67 SER A N 1
ATOM 521 C CA . SER A 1 67 ? 5.605 2.191 -8.909 1.00 96.38 67 SER A CA 1
ATOM 522 C C . SER A 1 67 ? 5.908 0.846 -8.249 1.00 96.38 67 SER A C 1
ATOM 524 O O . SER A 1 67 ? 5.024 0.281 -7.612 1.00 96.38 67 SER A O 1
ATOM 526 N N . PHE A 1 68 ? 7.170 0.401 -8.256 1.00 96.69 68 PHE A N 1
ATOM 527 C CA . PHE A 1 68 ? 7.590 -0.811 -7.538 1.00 96.69 68 PHE A CA 1
ATOM 528 C C . PHE A 1 68 ? 7.242 -0.758 -6.053 1.00 96.69 68 PHE A C 1
ATOM 530 O O . PHE A 1 68 ? 6.710 -1.716 -5.501 1.00 96.69 68 PHE A O 1
ATOM 537 N N . ARG A 1 69 ? 7.474 0.386 -5.400 1.00 96.62 69 ARG A N 1
ATOM 538 C CA . ARG A 1 69 ? 7.089 0.573 -3.995 1.00 96.62 69 ARG A CA 1
ATOM 539 C C . ARG A 1 69 ? 5.585 0.483 -3.783 1.00 96.62 69 ARG A C 1
ATOM 541 O O . ARG A 1 69 ? 5.164 -0.079 -2.777 1.00 96.62 69 ARG A O 1
ATOM 548 N N . VAL A 1 70 ? 4.783 1.036 -4.692 1.00 98.06 70 VAL A N 1
ATOM 549 C CA . VAL A 1 70 ? 3.319 0.932 -4.621 1.00 98.06 70 VAL A CA 1
ATOM 550 C C . VAL A 1 70 ? 2.890 -0.528 -4.706 1.00 98.06 70 VAL A C 1
ATOM 552 O O . VAL A 1 70 ? 2.174 -0.980 -3.812 1.00 98.06 70 VAL A O 1
ATOM 555 N N . TYR A 1 71 ? 3.365 -1.262 -5.714 1.00 98.00 71 TYR A N 1
ATOM 556 C CA . TYR A 1 71 ? 2.978 -2.657 -5.919 1.00 98.00 71 TYR A CA 1
ATOM 557 C C . TYR A 1 71 ? 3.418 -3.543 -4.751 1.00 98.00 71 TYR A C 1
ATOM 559 O O . TYR A 1 71 ? 2.588 -4.145 -4.074 1.00 98.00 71 TYR A O 1
ATOM 567 N N . ALA A 1 72 ? 4.705 -3.491 -4.400 1.00 97.62 72 ALA A N 1
ATOM 568 C CA . ALA A 1 72 ? 5.257 -4.248 -3.281 1.00 97.62 72 ALA A CA 1
ATOM 569 C C . ALA A 1 72 ? 4.548 -3.954 -1.951 1.00 97.62 72 ALA A C 1
ATOM 571 O O . ALA A 1 72 ? 4.409 -4.845 -1.117 1.00 97.62 72 ALA A O 1
ATOM 572 N N . THR A 1 73 ? 4.098 -2.710 -1.745 1.00 98.06 73 THR A N 1
ATOM 573 C CA . THR A 1 73 ? 3.301 -2.363 -0.565 1.00 98.06 73 THR A CA 1
ATOM 574 C C . THR A 1 73 ? 1.959 -3.078 -0.599 1.00 98.06 73 THR A C 1
ATOM 576 O O . THR A 1 73 ? 1.613 -3.737 0.375 1.00 98.06 73 THR A O 1
ATOM 579 N N . LEU A 1 74 ? 1.201 -2.949 -1.692 1.00 97.88 74 LEU A N 1
ATOM 580 C CA . LEU A 1 74 ? -0.138 -3.530 -1.804 1.00 97.88 74 LEU A CA 1
ATOM 581 C C . LEU A 1 74 ? -0.128 -5.056 -1.697 1.00 97.88 74 LEU A C 1
ATOM 583 O O . LEU A 1 74 ? -1.009 -5.601 -1.035 1.00 97.88 74 LEU A O 1
ATOM 587 N N . ASP A 1 75 ? 0.884 -5.711 -2.263 1.00 97.25 75 ASP A N 1
ATOM 588 C CA . ASP A 1 75 ? 1.060 -7.167 -2.184 1.00 97.25 75 ASP A CA 1
ATOM 589 C C . ASP A 1 75 ? 1.246 -7.674 -0.751 1.00 97.25 75 ASP A C 1
ATOM 591 O O . ASP A 1 75 ? 0.972 -8.836 -0.461 1.00 97.25 75 ASP A O 1
ATOM 595 N N . GLU A 1 76 ? 1.751 -6.821 0.142 1.00 97.38 76 GLU A N 1
ATOM 596 C CA . GLU A 1 76 ? 2.042 -7.193 1.525 1.00 97.38 76 GLU A CA 1
ATOM 597 C C . GLU A 1 76 ? 0.924 -6.781 2.493 1.00 97.38 76 GLU A C 1
ATOM 599 O O . GLU A 1 76 ? 0.668 -7.469 3.479 1.00 97.38 76 GLU A O 1
ATOM 604 N N . VAL A 1 77 ? 0.265 -5.644 2.246 1.00 97.19 77 VAL A N 1
ATOM 605 C CA . VAL A 1 77 ? -0.697 -5.058 3.201 1.00 97.19 77 VAL A CA 1
ATOM 606 C C . VAL A 1 77 ? -2.146 -5.449 2.935 1.00 97.19 77 VAL A C 1
ATOM 608 O O . VAL A 1 77 ? -2.987 -5.261 3.813 1.00 97.19 77 VAL A O 1
ATOM 611 N N . ILE A 1 78 ? -2.473 -5.954 1.744 1.00 97.12 78 ILE A N 1
ATOM 612 C CA . ILE A 1 78 ? -3.809 -6.482 1.454 1.00 97.12 78 ILE A CA 1
ATOM 613 C C . ILE A 1 78 ? -3.885 -7.910 1.993 1.00 97.12 78 ILE A C 1
ATOM 615 O O . ILE A 1 78 ? -3.204 -8.805 1.503 1.00 97.12 78 ILE A O 1
ATOM 619 N N . VAL A 1 79 ? -4.731 -8.120 3.000 1.00 96.19 79 VAL A N 1
ATOM 620 C CA . VAL A 1 79 ? -4.853 -9.409 3.707 1.00 96.19 79 VAL A CA 1
ATOM 621 C C . VAL A 1 79 ? -6.114 -10.184 3.350 1.00 96.19 79 VAL A C 1
ATOM 623 O O . VAL A 1 79 ? -6.158 -11.396 3.536 1.00 96.19 79 VAL A O 1
ATOM 626 N N . ASP A 1 80 ? -7.117 -9.493 2.813 1.00 96.94 80 ASP A N 1
ATOM 627 C CA . ASP A 1 80 ? -8.302 -10.092 2.206 1.00 96.94 80 ASP A CA 1
ATOM 628 C C . ASP A 1 80 ? -8.670 -9.308 0.944 1.00 96.94 80 ASP A C 1
ATOM 630 O O . ASP A 1 80 ? -8.537 -8.078 0.888 1.00 96.94 80 ASP A O 1
ATOM 634 N N . SER A 1 81 ? -9.098 -10.014 -0.097 1.00 97.06 81 SER A N 1
ATOM 635 C CA . SER A 1 81 ? -9.362 -9.425 -1.408 1.00 97.06 81 SER A CA 1
ATOM 636 C C . SER A 1 81 ? -10.332 -10.276 -2.227 1.00 97.06 81 SER A C 1
ATOM 638 O O . SER A 1 81 ? -10.557 -11.447 -1.918 1.00 97.06 81 SER A O 1
ATOM 640 N N . PRO A 1 82 ? -10.923 -9.7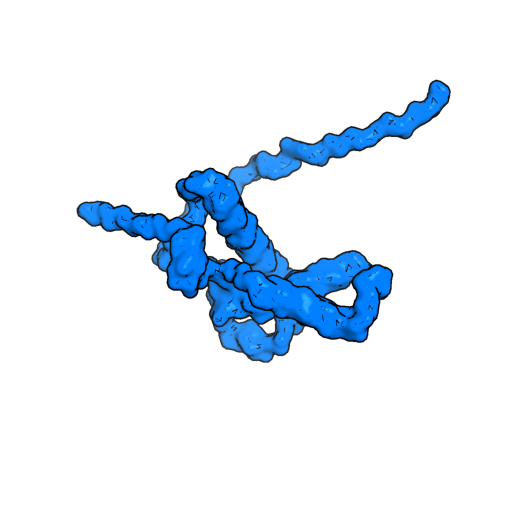19 -3.296 1.00 96.69 82 PRO A N 1
ATOM 641 C CA . PRO A 1 82 ? -11.721 -10.504 -4.223 1.00 96.69 82 PRO A CA 1
ATOM 642 C C . PRO A 1 82 ? -10.875 -11.583 -4.911 1.00 96.69 82 PRO A C 1
ATOM 644 O O . PRO A 1 82 ? -9.709 -11.351 -5.215 1.00 96.69 82 PRO A O 1
ATOM 647 N N . GLU A 1 83 ? -11.499 -12.708 -5.263 1.00 96.81 83 GLU A N 1
ATOM 648 C CA . GLU A 1 83 ? -10.823 -13.872 -5.861 1.00 96.81 83 GLU A CA 1
ATOM 649 C C . GLU A 1 83 ? -9.960 -13.524 -7.086 1.00 96.81 83 GLU A C 1
ATOM 651 O O . GLU A 1 83 ? -8.851 -14.021 -7.255 1.00 96.81 83 GLU A O 1
ATOM 656 N N . TRP A 1 84 ? -10.441 -12.618 -7.939 1.00 95.69 84 TRP A N 1
ATOM 657 C CA . TRP A 1 84 ? -9.696 -12.199 -9.125 1.00 95.69 84 TRP A CA 1
ATOM 658 C C . TRP A 1 84 ? -8.393 -11.459 -8.784 1.00 95.69 84 TRP A C 1
ATOM 660 O O . TRP A 1 84 ? -7.454 -11.540 -9.566 1.00 95.69 84 TRP A O 1
ATOM 670 N N . TRP A 1 85 ? -8.330 -10.750 -7.649 1.00 96.25 85 TRP A N 1
ATOM 671 C CA . TRP A 1 85 ? -7.118 -10.072 -7.180 1.00 96.25 85 TRP A CA 1
ATOM 672 C C . TRP A 1 85 ? -6.175 -11.067 -6.511 1.00 96.25 85 TRP A C 1
ATOM 674 O O . TRP A 1 85 ? -4.983 -11.046 -6.788 1.00 96.25 85 TRP A O 1
ATOM 684 N N . SER A 1 86 ? -6.698 -11.976 -5.680 1.00 94.62 86 SER A N 1
ATOM 685 C CA . SER A 1 86 ? -5.878 -13.005 -5.023 1.00 94.62 86 SER A CA 1
ATOM 686 C C . SER A 1 86 ? -5.234 -13.994 -5.998 1.00 94.62 86 SER A C 1
ATOM 688 O O . SER A 1 86 ? -4.290 -14.682 -5.627 1.00 94.62 86 SER A O 1
ATOM 690 N N . ASN A 1 87 ? -5.757 -14.082 -7.224 1.00 95.69 87 ASN A N 1
ATOM 691 C CA . ASN A 1 87 ? -5.194 -14.895 -8.301 1.00 95.69 87 ASN A CA 1
ATOM 692 C C . ASN A 1 87 ? -4.075 -14.183 -9.084 1.00 95.69 87 ASN A C 1
ATOM 694 O O . ASN A 1 87 ? -3.483 -14.806 -9.964 1.00 95.69 87 ASN A O 1
ATOM 698 N N . LEU A 1 88 ? -3.806 -12.901 -8.815 1.00 95.00 88 LEU A N 1
ATOM 699 C CA . LEU A 1 88 ? -2.658 -12.192 -9.382 1.00 95.00 88 LEU A CA 1
ATOM 700 C C . LEU A 1 88 ? -1.381 -12.602 -8.639 1.00 95.00 88 LEU A C 1
ATOM 702 O O . LEU A 1 88 ? -1.405 -12.793 -7.423 1.00 95.00 88 LEU A O 1
ATOM 706 N N . GLU A 1 89 ? -0.262 -12.708 -9.357 1.00 93.50 89 GLU A N 1
ATOM 707 C CA . GLU A 1 89 ? 1.043 -12.929 -8.720 1.00 93.50 89 GLU A CA 1
ATOM 708 C C . GLU A 1 89 ? 1.530 -11.652 -8.022 1.00 93.50 89 GLU A C 1
ATOM 710 O O . GLU A 1 89 ? 2.111 -11.715 -6.935 1.00 93.50 89 GLU A O 1
ATOM 715 N N . SER A 1 90 ? 1.248 -10.499 -8.633 1.00 95.38 90 SER A N 1
ATOM 716 C CA . SER A 1 90 ? 1.577 -9.170 -8.132 1.00 95.38 90 SER A CA 1
ATOM 717 C C . SER A 1 90 ? 0.451 -8.182 -8.431 1.00 95.38 90 SER A C 1
ATOM 719 O O . SER A 1 90 ? -0.262 -8.280 -9.431 1.00 95.38 90 SER A O 1
ATOM 721 N N . SER A 1 91 ? 0.315 -7.153 -7.601 1.00 95.25 91 SER A N 1
ATOM 722 C CA . SER A 1 91 ? -0.542 -6.002 -7.899 1.00 95.25 91 SER A CA 1
ATOM 723 C C . SER A 1 91 ? -0.082 -5.204 -9.127 1.00 95.25 91 SER A C 1
ATOM 725 O O . SER A 1 91 ? -0.884 -4.447 -9.676 1.00 95.25 91 SER A O 1
ATOM 727 N N . GLU A 1 92 ? 1.156 -5.406 -9.591 1.00 95.75 92 GLU A N 1
ATOM 728 C CA . GLU A 1 92 ? 1.648 -4.929 -10.892 1.00 95.75 92 GLU A CA 1
ATOM 729 C C . GLU A 1 92 ? 0.854 -5.521 -12.068 1.00 95.75 92 GLU A C 1
ATOM 731 O O . GLU A 1 92 ? 0.630 -4.837 -13.066 1.00 95.75 92 GLU A O 1
ATOM 736 N N . ASP A 1 93 ? 0.353 -6.753 -11.930 1.00 95.69 93 ASP A N 1
ATOM 737 C CA . ASP A 1 93 ? -0.418 -7.440 -12.973 1.00 95.69 93 ASP A CA 1
ATOM 738 C C . ASP A 1 93 ? -1.865 -6.932 -13.072 1.00 95.69 93 ASP A C 1
ATOM 740 O O . ASP A 1 93 ? -2.634 -7.352 -13.943 1.00 95.69 93 ASP A O 1
ATOM 744 N N . CYS A 1 94 ? -2.274 -6.024 -12.180 1.00 94.69 94 CYS A N 1
ATOM 745 C CA . CYS A 1 94 ? -3.601 -5.439 -12.224 1.00 94.69 94 CYS A CA 1
ATOM 746 C C . CYS A 1 94 ? -3.708 -4.444 -13.395 1.00 94.69 94 CYS A C 1
ATOM 748 O O . CYS A 1 94 ? -3.057 -3.399 -13.383 1.00 94.69 94 CYS A O 1
ATOM 750 N N . PRO A 1 95 ? -4.609 -4.668 -14.370 1.00 91.25 95 PRO A N 1
ATOM 751 C CA . PRO A 1 95 ? -4.754 -3.763 -15.511 1.00 91.25 95 PRO A CA 1
ATOM 752 C C . PRO A 1 95 ? -5.400 -2.414 -15.140 1.00 91.25 95 PRO A C 1
ATOM 754 O O . PRO A 1 95 ? -5.407 -1.480 -15.942 1.00 91.25 95 PRO A O 1
ATOM 757 N N . ASP A 1 96 ? -5.989 -2.300 -13.944 1.00 94.25 96 ASP A N 1
ATOM 758 C CA . ASP A 1 96 ? -6.691 -1.108 -13.466 1.00 94.25 96 ASP A CA 1
ATOM 759 C C . ASP A 1 96 ? -5.781 -0.262 -12.557 1.00 94.25 96 ASP A C 1
ATOM 761 O O . ASP A 1 96 ? -5.883 -0.279 -11.328 1.00 94.25 96 ASP A O 1
ATOM 765 N N . ASN A 1 97 ? -4.897 0.527 -13.174 1.00 94.12 97 ASN A N 1
ATOM 766 C CA . ASN A 1 97 ? -3.980 1.430 -12.461 1.00 94.12 97 ASN A CA 1
ATOM 767 C C . ASN A 1 97 ? -4.703 2.435 -11.545 1.00 94.12 97 ASN A C 1
ATOM 769 O O . ASN A 1 97 ? -4.152 2.882 -10.535 1.00 94.12 97 ASN A O 1
ATOM 773 N N . ALA A 1 98 ? -5.945 2.807 -11.878 1.00 96.06 98 ALA A N 1
ATOM 774 C CA . ALA A 1 98 ? -6.734 3.714 -11.051 1.00 96.06 98 ALA A CA 1
ATOM 775 C C . ALA A 1 98 ? -7.165 3.040 -9.741 1.00 96.06 98 ALA A C 1
ATOM 777 O O . ALA A 1 98 ? -7.123 3.680 -8.686 1.00 96.06 98 ALA A O 1
ATOM 778 N N . LEU A 1 99 ? -7.528 1.753 -9.795 1.00 96.56 99 LEU A N 1
ATOM 779 C CA . LEU A 1 99 ? -7.810 0.954 -8.606 1.00 96.56 99 LEU A CA 1
ATOM 780 C C . LEU A 1 99 ? -6.568 0.802 -7.723 1.00 96.56 99 LEU A C 1
ATOM 782 O O . LEU A 1 99 ? -6.659 1.070 -6.525 1.00 96.56 99 LEU A O 1
ATOM 786 N N . VAL A 1 100 ? -5.420 0.432 -8.302 1.00 97.50 100 VAL A N 1
ATOM 787 C CA . VAL A 1 100 ? -4.138 0.330 -7.576 1.00 97.50 100 VAL A CA 1
ATOM 788 C C . VAL A 1 100 ? -3.840 1.647 -6.851 1.00 97.50 100 VAL A C 1
ATOM 790 O O . VAL A 1 100 ? -3.572 1.667 -5.647 1.00 97.50 100 VAL A O 1
ATOM 793 N N . GLY A 1 101 ? -3.973 2.770 -7.561 1.00 96.88 101 GLY A N 1
ATOM 794 C CA . GLY A 1 101 ? -3.791 4.100 -6.990 1.00 96.88 101 GLY A CA 1
ATOM 795 C C . GLY A 1 101 ? -4.771 4.425 -5.855 1.00 96.88 101 GLY A C 1
ATOM 796 O O . GLY A 1 101 ? -4.356 5.013 -4.854 1.00 96.88 101 GLY A O 1
ATOM 797 N N . ASP A 1 102 ? -6.055 4.057 -5.967 1.00 96.88 102 ASP A N 1
ATOM 798 C CA . ASP A 1 102 ? -7.030 4.256 -4.879 1.00 96.88 102 ASP A CA 1
ATOM 799 C C . ASP A 1 102 ? -6.671 3.422 -3.647 1.00 96.88 102 ASP A C 1
ATOM 801 O O . ASP A 1 102 ? -6.603 3.965 -2.542 1.00 96.88 102 ASP A O 1
ATOM 805 N N . LEU A 1 103 ? -6.378 2.130 -3.828 1.00 97.56 103 LEU A N 1
ATOM 806 C CA . LEU A 1 103 ? -5.998 1.227 -2.739 1.00 97.56 103 LEU A CA 1
ATOM 807 C C . LEU A 1 103 ? -4.753 1.735 -2.009 1.00 97.56 103 LEU A C 1
ATOM 809 O O . LEU A 1 103 ? -4.761 1.841 -0.781 1.00 97.56 103 LEU A O 1
ATOM 813 N N . TYR A 1 104 ? -3.728 2.161 -2.750 1.00 97.88 104 TYR A N 1
ATOM 814 C CA . TYR A 1 104 ? -2.514 2.705 -2.149 1.00 97.88 104 TYR A CA 1
ATOM 815 C C . TYR A 1 104 ? -2.779 4.002 -1.376 1.00 97.88 104 TYR A C 1
ATOM 817 O O . TYR A 1 104 ? -2.306 4.168 -0.252 1.00 97.88 104 TYR A O 1
ATOM 825 N N . ARG A 1 105 ? -3.610 4.912 -1.902 1.00 97.38 105 ARG A N 1
ATOM 826 C CA . ARG A 1 105 ? -4.017 6.120 -1.158 1.00 97.38 105 ARG A CA 1
ATOM 827 C C . ARG A 1 105 ? -4.782 5.776 0.119 1.00 97.38 105 ARG A C 1
ATOM 829 O O . ARG A 1 105 ? -4.598 6.443 1.139 1.00 97.38 105 ARG A O 1
ATOM 836 N N . ARG A 1 106 ? -5.645 4.754 0.085 1.00 96.88 106 ARG A N 1
ATOM 837 C CA . ARG A 1 106 ? -6.398 4.289 1.264 1.00 96.88 106 ARG A CA 1
ATOM 838 C C . ARG A 1 106 ? -5.462 3.722 2.325 1.00 96.88 106 ARG A C 1
ATOM 840 O O . ARG A 1 106 ? -5.661 4.020 3.503 1.00 96.88 106 ARG A O 1
ATOM 847 N N . TYR A 1 107 ? -4.446 2.976 1.896 1.00 96.94 107 TYR A N 1
ATOM 848 C CA . TYR A 1 107 ? -3.358 2.502 2.744 1.00 96.94 107 TYR A CA 1
ATOM 849 C C . TYR A 1 107 ? -2.575 3.666 3.370 1.00 96.94 107 TYR A C 1
ATOM 851 O O . TYR A 1 107 ? -2.457 3.722 4.590 1.00 96.94 107 TYR A O 1
ATOM 859 N N . VAL A 1 108 ? -2.114 4.644 2.579 1.00 96.56 108 VAL A N 1
ATOM 860 C CA . VAL A 1 108 ? -1.351 5.797 3.099 1.00 96.56 108 VAL A CA 1
ATOM 861 C C . VAL A 1 108 ? -2.154 6.559 4.153 1.00 96.56 108 VAL A C 1
ATOM 863 O O . VAL A 1 108 ? -1.609 6.931 5.188 1.00 96.56 108 VAL A O 1
ATOM 866 N N . ARG A 1 109 ? -3.463 6.744 3.937 1.00 95.56 109 ARG A N 1
ATOM 867 C CA . ARG A 1 109 ? -4.351 7.343 4.946 1.00 95.56 109 ARG A CA 1
ATOM 868 C C . ARG A 1 109 ? -4.411 6.503 6.221 1.00 95.56 109 ARG A C 1
ATOM 870 O O . ARG A 1 109 ? -4.207 7.049 7.295 1.00 95.56 109 ARG A O 1
ATOM 877 N N . LEU A 1 110 ? -4.631 5.187 6.110 1.00 93.94 110 LEU A N 1
ATOM 878 C CA . LEU A 1 110 ? -4.618 4.284 7.270 1.00 93.94 110 LEU A CA 1
ATOM 879 C C . LEU A 1 110 ? -3.302 4.393 8.053 1.00 93.94 110 LEU A C 1
ATOM 881 O O . LEU A 1 110 ? -3.322 4.484 9.280 1.00 93.94 110 LEU A O 1
ATOM 885 N N . TYR A 1 111 ? -2.173 4.397 7.346 1.00 93.88 111 TYR A N 1
ATOM 886 C CA . TYR A 1 111 ? -0.851 4.501 7.947 1.00 93.88 111 TYR A CA 1
ATOM 887 C C . TYR A 1 111 ? -0.678 5.827 8.698 1.00 93.88 111 TYR A C 1
ATOM 889 O O . TYR A 1 111 ? -0.345 5.816 9.883 1.00 93.88 111 TYR A O 1
ATOM 897 N N . SER A 1 112 ? -0.960 6.956 8.041 1.00 93.00 112 SER A N 1
ATOM 898 C CA . SER A 1 112 ? -0.848 8.293 8.636 1.00 93.00 112 SER A CA 1
ATOM 899 C C . SER A 1 112 ? -1.775 8.479 9.837 1.00 93.00 112 SER A C 1
ATOM 901 O O . SER A 1 112 ? -1.313 8.925 10.885 1.00 93.00 112 SER A O 1
ATOM 903 N N . ASP A 1 113 ? -3.044 8.076 9.724 1.00 90.19 113 ASP A N 1
ATOM 904 C CA . ASP A 1 113 ? -4.029 8.182 10.808 1.00 90.19 113 ASP A CA 1
ATOM 905 C C . ASP A 1 113 ? -3.576 7.370 12.035 1.00 90.19 113 ASP A C 1
ATOM 907 O O . ASP A 1 113 ? -3.646 7.837 13.174 1.00 90.19 113 ASP A O 1
ATOM 911 N N . THR A 1 114 ? -3.057 6.159 11.801 1.00 89.75 114 THR A N 1
ATOM 912 C CA . THR A 1 114 ? -2.565 5.278 12.870 1.00 89.75 114 THR A CA 1
ATOM 913 C C . THR A 1 114 ? -1.318 5.863 13.533 1.00 89.75 114 THR A C 1
ATOM 915 O O . THR A 1 114 ? -1.258 5.945 14.758 1.00 89.75 114 THR A O 1
ATOM 918 N N . GLN A 1 115 ? -0.341 6.337 12.756 1.00 89.75 115 GLN A N 1
ATOM 919 C CA . GLN A 1 115 ? 0.874 6.972 13.286 1.00 89.75 115 GLN A CA 1
ATOM 920 C C . GLN A 1 115 ? 0.563 8.254 14.074 1.00 89.75 115 GLN A C 1
ATOM 922 O O . GLN A 1 115 ? 1.144 8.505 15.135 1.00 89.75 115 GLN A O 1
ATOM 927 N N . GLN A 1 116 ? -0.392 9.059 13.605 1.00 88.81 116 GLN A N 1
ATOM 928 C CA . GLN A 1 116 ? -0.840 10.252 14.319 1.00 88.81 116 GLN A CA 1
ATOM 929 C C . GLN A 1 116 ? -1.514 9.895 15.653 1.00 88.81 116 GLN A C 1
ATOM 931 O O . GLN A 1 116 ? -1.228 10.521 16.678 1.00 88.81 116 GLN A O 1
ATOM 936 N N . ALA A 1 117 ? -2.360 8.861 15.670 1.00 83.56 117 ALA A N 1
ATOM 937 C CA . ALA A 1 117 ? -2.985 8.374 16.898 1.00 83.56 117 ALA A CA 1
ATOM 938 C C . ALA A 1 117 ? -1.948 7.849 17.910 1.00 83.56 117 ALA A C 1
ATOM 940 O O . ALA A 1 117 ? -2.069 8.107 19.108 1.00 83.56 117 ALA A O 1
ATOM 941 N N . LEU A 1 118 ? -0.899 7.169 17.433 1.00 83.94 118 LEU A N 1
ATOM 942 C CA . LEU A 1 118 ? 0.193 6.671 18.275 1.00 83.94 118 LEU A CA 1
ATOM 943 C C . LEU A 1 118 ? 1.064 7.800 18.849 1.00 83.94 118 LEU A C 1
ATOM 945 O O . LEU A 1 118 ? 1.458 7.739 20.011 1.00 83.94 118 LEU A O 1
ATOM 949 N N . SER A 1 119 ? 1.360 8.831 18.055 1.00 81.75 119 SER A N 1
ATOM 950 C CA . SER A 1 119 ? 2.270 9.924 18.439 1.00 81.75 119 SER A CA 1
ATOM 951 C C . SER A 1 119 ? 1.642 10.972 19.358 1.00 81.75 119 SER A C 1
ATOM 953 O O . SER A 1 119 ? 2.315 11.505 20.238 1.00 81.75 119 SER A O 1
ATOM 955 N N . THR A 1 120 ? 0.360 11.287 19.175 1.00 70.12 120 THR A N 1
ATOM 956 C CA . THR A 1 120 ? -0.294 12.375 19.920 1.00 70.12 120 THR A CA 1
ATOM 957 C C . THR A 1 120 ? -0.866 11.934 21.265 1.00 70.12 120 THR A C 1
ATOM 959 O O . THR A 1 120 ? -1.211 12.788 22.084 1.00 70.12 120 THR A O 1
ATOM 962 N N . GLY A 1 121 ? -1.037 10.624 21.496 1.00 58.09 121 GLY A N 1
ATOM 963 C CA . GLY A 1 121 ? -1.756 10.082 22.660 1.00 58.09 121 GLY A CA 1
ATOM 964 C C . GLY A 1 121 ? -3.207 10.586 22.796 1.00 58.09 121 GLY A C 1
ATOM 965 O O . GLY A 1 121 ? -3.896 10.244 23.758 1.00 58.09 121 GLY A O 1
ATOM 966 N N . LYS A 1 122 ? -3.675 11.411 21.847 1.00 47.69 122 LYS A N 1
ATOM 967 C CA . LYS A 1 122 ? -4.996 12.025 21.775 1.00 47.69 122 LYS A CA 1
ATOM 968 C C . LYS A 1 122 ? -5.746 11.367 20.629 1.00 47.69 122 LYS A C 1
ATOM 970 O O . LYS A 1 122 ? -5.505 11.632 19.458 1.00 47.69 122 LYS A O 1
ATOM 975 N N . HIS A 1 123 ? -6.680 10.508 21.010 1.00 51.72 123 HIS A N 1
ATOM 976 C CA . HIS A 1 123 ? -7.614 9.848 20.106 1.00 51.72 123 HIS A CA 1
ATOM 977 C C . HIS A 1 123 ? -8.659 10.851 19.618 1.00 51.72 123 HIS A C 1
ATOM 979 O O . HIS A 1 123 ? -9.765 10.907 20.159 1.00 51.72 123 HIS A O 1
ATOM 985 N N . ASP A 1 124 ? -8.304 11.668 18.627 1.00 43.03 124 ASP A N 1
ATOM 986 C CA . ASP A 1 124 ? -9.283 12.519 17.963 1.00 43.03 124 ASP A CA 1
ATOM 987 C C . ASP A 1 124 ? -10.200 11.695 17.049 1.00 43.03 124 ASP A C 1
ATOM 989 O O . ASP A 1 124 ? -9.833 10.708 16.409 1.00 43.03 124 ASP A O 1
ATOM 993 N N . ASN A 1 125 ? -11.472 12.070 17.094 1.00 43.88 125 ASN A N 1
ATOM 994 C CA . ASN A 1 125 ? -12.629 11.298 16.665 1.00 43.88 125 ASN A CA 1
ATOM 995 C C . ASN A 1 125 ? -12.757 11.164 15.134 1.00 43.88 125 ASN A C 1
ATOM 997 O O . ASN A 1 125 ? -13.681 11.732 14.563 1.00 43.88 125 ASN A O 1
ATOM 1001 N N . GLY A 1 126 ? -11.900 10.375 14.477 1.00 39.38 126 GLY A N 1
ATOM 1002 C CA . GLY A 1 126 ? -11.921 10.270 13.007 1.00 39.38 126 GLY A CA 1
ATOM 1003 C C . GLY A 1 126 ? -11.842 8.877 12.384 1.00 39.38 126 GLY A C 1
ATOM 1004 O O . GLY A 1 126 ? -12.256 8.721 11.241 1.00 39.38 126 GLY A O 1
ATOM 1005 N N . VAL A 1 127 ? -11.376 7.841 13.088 1.00 41.88 127 VAL A N 1
ATOM 1006 C CA . VAL A 1 127 ? -11.272 6.503 12.477 1.00 41.88 127 VAL A CA 1
ATOM 1007 C C . VAL A 1 127 ? -12.520 5.695 12.808 1.00 41.88 127 VAL A C 1
ATOM 1009 O O . VAL A 1 127 ? -12.614 5.001 13.823 1.00 41.88 127 VAL A O 1
ATOM 1012 N N . GLY A 1 128 ? -13.525 5.843 11.947 1.00 37.59 128 GLY A N 1
ATOM 1013 C CA . GLY A 1 128 ? -14.660 4.936 11.864 1.00 37.59 128 GLY A CA 1
ATOM 1014 C C . GLY A 1 128 ? -14.188 3.539 11.473 1.00 37.59 128 GLY A C 1
ATOM 1015 O O . GLY A 1 128 ? -14.193 3.179 10.301 1.00 37.59 128 GLY A O 1
ATOM 1016 N N . GLY A 1 129 ? -13.797 2.741 12.465 1.00 42.78 129 GLY A N 1
ATOM 1017 C CA . GLY A 1 129 ? -13.944 1.296 12.386 1.00 42.78 129 GLY A CA 1
ATOM 1018 C C . GLY A 1 129 ? -15.438 0.973 12.407 1.00 42.78 129 GLY A C 1
ATOM 1019 O O . GLY A 1 129 ? -16.049 0.934 13.472 1.00 42.78 129 GLY A O 1
ATOM 1020 N N . GLY A 1 130 ? -16.035 0.808 11.230 1.00 36.72 130 GLY A N 1
ATOM 1021 C CA . GLY A 1 130 ? -17.359 0.215 11.041 1.00 36.72 130 GLY A CA 1
ATOM 1022 C C . GLY A 1 130 ? -17.211 -0.880 9.990 1.00 36.72 130 GLY A C 1
ATOM 1023 O O . GLY A 1 130 ? -16.752 -0.613 8.886 1.00 36.72 130 GLY A O 1
ATOM 1024 N N . VAL A 1 131 ? -17.469 -2.154 10.296 1.00 41.31 131 VAL A N 1
ATOM 1025 C CA . VAL A 1 131 ? -18.831 -2.721 10.351 1.00 41.31 131 VAL A CA 1
ATOM 1026 C C . VAL A 1 131 ? -19.802 -1.885 9.516 1.00 41.31 131 VAL A C 1
ATOM 1028 O O . VAL A 1 131 ? -20.105 -0.744 9.848 1.00 41.31 131 VAL A O 1
ATOM 1031 N N . ALA A 1 132 ? -20.229 -2.476 8.401 1.00 44.41 132 ALA A N 1
ATOM 1032 C CA . ALA A 1 132 ? -21.023 -1.869 7.345 1.00 44.41 132 ALA A CA 1
ATOM 1033 C C . ALA A 1 132 ? -22.161 -0.963 7.854 1.00 44.41 132 ALA A C 1
ATOM 1035 O O . ALA A 1 132 ? -23.070 -1.417 8.542 1.00 44.41 132 ALA A O 1
ATOM 1036 N N . GLY A 1 133 ? -22.133 0.299 7.430 1.00 31.58 133 GLY A N 1
ATOM 1037 C CA . GLY A 1 133 ? -23.215 1.264 7.588 1.00 31.58 133 GLY A CA 1
ATOM 1038 C C . GLY A 1 133 ? -22.983 2.421 6.625 1.00 31.58 133 GLY A C 1
ATOM 1039 O O . GLY A 1 133 ? -21.925 3.040 6.658 1.00 31.58 133 GLY A O 1
ATOM 1040 N N . SER A 1 134 ? -23.927 2.609 5.708 1.00 46.44 134 SER A N 1
ATOM 1041 C CA . SER A 1 134 ? -23.981 3.681 4.710 1.00 46.44 134 SER A CA 1
ATOM 1042 C C . SER A 1 134 ? -24.017 5.054 5.380 1.00 46.44 134 SER A C 1
ATOM 1044 O O . SER A 1 134 ? -24.718 5.171 6.376 1.00 46.44 134 SER A O 1
ATOM 1046 N N . GLU A 1 135 ? -23.330 6.055 4.817 1.00 38.72 135 GLU A N 1
ATOM 1047 C CA . GLU A 1 135 ? -23.830 7.431 4.625 1.00 38.72 135 GLU A CA 1
ATOM 1048 C C . GLU A 1 135 ? -22.767 8.338 3.976 1.00 38.72 135 GLU A C 1
ATOM 1050 O O . GLU A 1 135 ? -21.585 8.304 4.320 1.00 38.72 135 GLU A O 1
ATOM 1055 N N . ASP A 1 136 ? -23.231 9.103 2.985 1.00 46.19 136 ASP A N 1
ATOM 1056 C CA . ASP A 1 136 ? -22.509 10.116 2.217 1.00 46.19 136 ASP A CA 1
ATOM 1057 C C . ASP A 1 136 ? -21.975 11.244 3.107 1.00 46.19 136 ASP A C 1
ATOM 1059 O O . ASP A 1 136 ? -22.686 11.765 3.967 1.00 46.19 136 ASP A O 1
ATOM 1063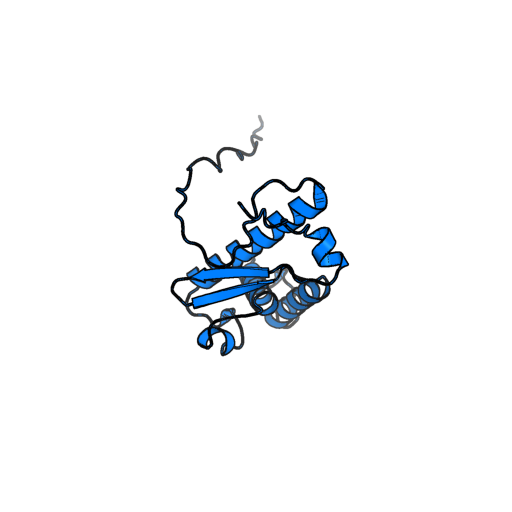 N N . ALA A 1 137 ? -20.755 11.705 2.827 1.00 37.62 137 ALA A N 1
ATOM 1064 C CA . ALA A 1 137 ? -20.273 12.987 3.326 1.00 37.62 137 ALA A CA 1
ATOM 1065 C C . ALA A 1 137 ? -19.507 13.731 2.226 1.00 37.62 137 ALA A C 1
ATOM 1067 O O . ALA A 1 137 ? -18.511 13.245 1.687 1.00 37.62 137 ALA A O 1
ATOM 1068 N N . ALA A 1 138 ? -20.036 14.908 1.897 1.00 43.53 138 ALA A N 1
ATOM 1069 C CA . ALA A 1 138 ? -19.573 15.826 0.870 1.00 43.53 138 ALA A CA 1
ATOM 1070 C C . ALA A 1 138 ? -18.138 16.317 1.115 1.00 43.53 138 ALA A C 1
ATOM 1072 O O . ALA A 1 138 ? -17.725 16.584 2.244 1.00 43.53 138 ALA A O 1
ATOM 1073 N N . VAL A 1 139 ? -17.392 16.448 0.020 1.00 44.84 139 VAL A N 1
ATOM 1074 C CA . VAL A 1 139 ? -15.994 16.880 -0.006 1.00 44.84 139 VAL A CA 1
ATOM 1075 C C . VAL A 1 139 ? -15.954 18.407 0.068 1.00 44.84 139 VAL A C 1
ATOM 1077 O O . VAL A 1 139 ? -16.413 19.079 -0.850 1.00 44.84 139 VAL A O 1
ATOM 1080 N N . GLY A 1 140 ? -15.440 18.945 1.176 1.00 35.16 140 GLY A N 1
ATOM 1081 C CA . GLY A 1 140 ? -15.094 20.359 1.302 1.00 35.16 140 GLY A CA 1
ATOM 1082 C C . GLY A 1 140 ? -13.779 20.640 0.579 1.00 35.16 140 GLY A C 1
ATOM 1083 O O . GLY A 1 140 ? -12.744 20.061 0.912 1.00 35.16 140 GLY A O 1
ATOM 1084 N N . ASP A 1 141 ? -13.864 21.491 -0.431 1.00 46.22 141 ASP A N 1
ATOM 1085 C CA . ASP A 1 141 ? -12.795 21.952 -1.309 1.00 46.22 141 ASP A CA 1
ATOM 1086 C C . ASP A 1 141 ? -12.032 23.089 -0.612 1.00 46.22 141 ASP A C 1
ATOM 1088 O O . ASP A 1 141 ? -12.507 24.211 -0.663 1.00 46.22 141 ASP A O 1
ATOM 1092 N N . ASP A 1 142 ? -10.952 22.808 0.140 1.00 45.56 142 ASP A N 1
ATOM 1093 C CA . ASP A 1 142 ? -10.036 23.867 0.646 1.00 45.56 142 ASP A CA 1
ATOM 1094 C C . ASP A 1 142 ? -8.741 23.372 1.346 1.00 45.56 142 ASP A C 1
ATOM 1096 O O . ASP A 1 142 ? -8.164 24.042 2.202 1.00 45.56 142 ASP A O 1
ATOM 1100 N N . ALA A 1 143 ? -8.220 22.186 1.010 1.00 51.59 143 ALA A N 1
ATOM 1101 C CA . ALA A 1 143 ? -7.063 21.612 1.725 1.00 51.59 143 ALA A CA 1
ATOM 1102 C C . ALA A 1 143 ? -5.678 21.868 1.082 1.00 51.59 143 ALA A C 1
ATOM 1104 O O . ALA A 1 143 ? -4.706 21.229 1.483 1.00 51.59 143 ALA A O 1
ATOM 1105 N N . PHE A 1 144 ? -5.556 22.768 0.094 1.00 57.06 144 PHE A N 1
ATOM 1106 C CA . PHE A 1 144 ? -4.304 22.946 -0.670 1.00 57.06 144 PHE A CA 1
ATOM 1107 C C . PHE A 1 144 ? -3.844 24.399 -0.900 1.00 57.06 144 PHE A C 1
ATOM 1109 O O . PHE A 1 144 ? -3.115 24.666 -1.851 1.00 57.06 144 PHE A O 1
ATOM 1116 N N . SER A 1 145 ? -4.166 25.342 -0.011 1.00 50.75 145 SER A N 1
ATOM 1117 C CA . SER A 1 145 ? -3.538 26.676 -0.032 1.00 50.75 145 SER A CA 1
ATOM 1118 C C . SER A 1 145 ? -2.473 26.798 1.060 1.00 50.75 145 SER A C 1
ATOM 1120 O O . SER A 1 145 ? -2.754 27.277 2.157 1.00 50.75 145 SER A O 1
ATOM 1122 N N . GLY A 1 146 ? -1.241 26.356 0.789 1.00 47.12 146 GLY A N 1
ATOM 1123 C CA . GLY A 1 146 ? -0.181 26.491 1.796 1.00 47.12 146 GLY A CA 1
ATOM 1124 C C . GLY A 1 146 ? 1.262 26.205 1.399 1.00 47.12 146 GLY A C 1
ATOM 1125 O O . GLY A 1 146 ? 2.115 26.223 2.280 1.00 47.12 146 GLY A O 1
ATOM 1126 N N . ILE A 1 147 ? 1.583 25.951 0.127 1.00 49.22 147 ILE A N 1
ATOM 1127 C CA . ILE A 1 147 ? 2.982 25.786 -0.299 1.00 49.22 147 ILE A CA 1
ATOM 1128 C C . ILE A 1 147 ? 3.231 26.655 -1.531 1.00 49.22 147 ILE A C 1
ATOM 1130 O O . ILE A 1 147 ? 3.101 26.208 -2.664 1.00 49.22 147 ILE A O 1
ATOM 1134 N N . ALA A 1 148 ? 3.606 27.911 -1.292 1.00 40.62 148 ALA A N 1
ATOM 1135 C CA . ALA A 1 148 ? 4.409 28.681 -2.232 1.00 40.62 148 ALA A CA 1
ATOM 1136 C C . ALA A 1 148 ? 5.806 28.817 -1.617 1.00 40.62 148 ALA A C 1
ATOM 1138 O O . ALA A 1 148 ? 5.992 29.459 -0.582 1.00 40.62 148 ALA A O 1
ATOM 1139 N N . HIS A 1 149 ? 6.765 28.119 -2.222 1.00 40.31 149 HIS A N 1
ATOM 1140 C CA . HIS A 1 149 ? 8.185 28.213 -1.916 1.00 40.31 149 HIS A CA 1
ATOM 1141 C C . HIS A 1 149 ? 8.710 29.615 -2.225 1.00 40.31 149 HIS A C 1
ATOM 1143 O O . HIS A 1 149 ? 8.418 30.184 -3.275 1.00 40.31 149 HIS A O 1
ATOM 1149 N N . GLY A 1 150 ? 9.535 30.132 -1.316 1.00 45.50 150 GLY A N 1
ATOM 1150 C CA . GLY A 1 150 ? 10.422 31.242 -1.607 1.00 45.50 150 GLY A CA 1
ATOM 1151 C C . GLY A 1 150 ? 11.513 30.805 -2.578 1.00 45.50 150 GLY A C 1
ATOM 1152 O O . GLY A 1 150 ? 12.210 29.820 -2.344 1.00 45.50 150 GLY A O 1
ATOM 1153 N N . SER A 1 151 ? 11.679 31.581 -3.639 1.00 44.81 151 SER A N 1
ATOM 1154 C CA . SER A 1 151 ? 12.927 31.680 -4.380 1.00 44.81 151 SER A CA 1
ATOM 1155 C C . SER A 1 151 ? 12.925 33.002 -5.136 1.00 44.81 151 SER A C 1
ATOM 1157 O O . SER A 1 151 ? 12.192 33.146 -6.109 1.00 44.81 151 SER A O 1
ATOM 1159 N N . GLU A 1 152 ? 13.771 33.939 -4.723 1.00 38.28 152 GLU A N 1
ATOM 1160 C CA . GLU A 1 152 ? 14.329 34.898 -5.670 1.00 38.28 152 GLU A CA 1
ATOM 1161 C C . GLU A 1 152 ? 15.790 35.165 -5.296 1.00 38.28 152 GLU A C 1
ATOM 1163 O O . GLU A 1 152 ? 16.111 35.812 -4.302 1.00 38.28 152 GLU A O 1
ATOM 1168 N N . VAL A 1 153 ? 16.679 34.568 -6.089 1.00 46.47 153 VAL A N 1
ATOM 1169 C CA . VAL A 1 153 ? 18.049 35.028 -6.297 1.00 46.47 153 VAL A CA 1
ATOM 1170 C C . VAL A 1 153 ? 18.034 35.725 -7.652 1.00 46.47 153 VAL A C 1
ATOM 1172 O O . VAL A 1 153 ? 17.736 35.081 -8.654 1.00 46.47 153 VAL A O 1
ATOM 1175 N N . SER A 1 154 ? 18.403 37.003 -7.697 1.00 39.56 154 SER A N 1
ATOM 1176 C CA . SER A 1 154 ? 18.972 37.621 -8.896 1.00 39.56 154 SER A CA 1
ATOM 1177 C C . SER A 1 154 ? 19.870 38.779 -8.477 1.00 39.56 154 SER A C 1
ATOM 1179 O O . SER A 1 154 ? 19.448 39.673 -7.747 1.00 39.56 154 SER A O 1
ATOM 1181 N N . GLY A 1 155 ? 21.130 38.720 -8.900 1.00 43.59 155 GLY A N 1
ATOM 1182 C CA . GLY A 1 155 ? 22.098 39.785 -8.689 1.00 43.59 155 GLY A CA 1
ATOM 1183 C C . GLY A 1 155 ? 21.935 40.934 -9.679 1.00 43.59 155 GLY A C 1
ATOM 1184 O O . GLY A 1 155 ? 21.430 40.735 -10.781 1.00 43.59 155 GLY A O 1
ATOM 1185 N N . THR A 1 156 ? 22.419 42.099 -9.255 1.00 45.41 156 THR A N 1
ATOM 1186 C CA . THR A 1 156 ? 23.378 42.987 -9.941 1.00 45.41 156 THR A CA 1
ATOM 1187 C C . THR A 1 156 ? 23.999 43.879 -8.882 1.00 45.41 156 THR A C 1
ATOM 1189 O O . THR A 1 156 ? 23.213 44.401 -8.060 1.00 45.41 156 THR A O 1
#

Nearest PDB structures (foldseek):
  3fgx-assembly1_A  TM=4.104E-01  e=1.133E+00  unclassified
  7vop-assembly1_O  TM=2.485E-01  e=9.424E-01  Xenopus laevis

pLDDT: mean 79.03, std 22.66, range [31.58, 98.06]